Protein AF-A0A967LY33-F1 (afdb_monomer)

pLDDT: mean 94.19, std 5.71, range [65.12, 98.75]

Sequence (106 aa):
VEERLGKKTGILTIGQAGELTLSMANISVKDPDSKIRSHGRGGLGAVMGSKKIKFISVDPAGAEAPSIADPDKFKAAAKTFAKAMLDHPVSGEGLPTYGTNVLVNV

Nearest PDB structures (foldseek):
  4i8i-assembly1_A  TM=5.038E-01  e=7.984E+00  Bacteroides uniformis ATCC 8492
  5n4a-assembly1_A  TM=5.025E-01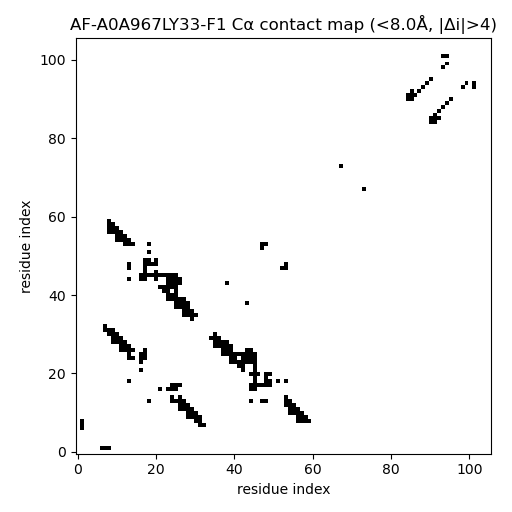  e=5.145E+00  Chlamydomonas reinhardtii

Secondary structure (DSSP, 8-state):
-HHHHTS--EEEE--HHHHTT-TT--EEEE-TT--EEEE-SSSHHHHHHHTT--EEEE--TTPPPPPPS-HHHHHHHHHHHHHHHHHSHIIIIIHHHHGGGGGG--

Solvent-accessible surface area (backbone atoms only — not comparable to full-atom values): 6033 Å² total; per-residue (Å²): 105,48,84,80,65,74,49,78,40,31,35,40,34,43,57,69,47,3,66,71,45,35,73,64,14,30,34,41,32,32,42,59,87,70,50,80,49,68,50,60,66,88,16,53,7,13,59,41,19,74,69,72,48,60,64,49,77,47,72,69,80,91,62,78,79,82,86,65,95,51,60,66,63,49,52,52,51,51,52,54,51,54,47,55,43,51,74,34,64,58,63,41,46,45,36,74,75,54,36,80,64,46,65,77,81,103

Structure (mmCIF, N/CA/C/O backbone):
data_AF-A0A967LY33-F1
#
_entry.id   AF-A0A967LY33-F1
#
loop_
_atom_site.group_PDB
_atom_site.id
_atom_site.type_symbol
_atom_site.label_atom_id
_atom_site.label_alt_id
_atom_site.label_comp_id
_atom_site.label_asym_id
_atom_site.label_entity_id
_atom_site.label_seq_id
_atom_site.pdbx_PDB_ins_code
_atom_site.Cartn_x
_atom_site.Cartn_y
_atom_site.Cartn_z
_atom_site.occupancy
_atom_site.B_iso_or_equiv
_atom_site.auth_seq_id
_atom_site.auth_comp_id
_atom_site.auth_asym_id
_atom_site.auth_atom_id
_atom_site.pdbx_PDB_model_num
ATOM 1 N N . VAL A 1 1 ? 2.393 -5.240 16.802 1.00 81.56 1 VAL A N 1
ATOM 2 C CA . VAL A 1 1 ? 1.827 -6.275 15.895 1.00 81.56 1 VAL A CA 1
ATOM 3 C C . VAL A 1 1 ? 2.911 -7.232 15.444 1.00 81.56 1 VAL A C 1
ATOM 5 O O . VAL A 1 1 ? 2.787 -8.401 15.748 1.00 81.56 1 VAL A O 1
ATOM 8 N N . GLU A 1 2 ? 3.983 -6.765 14.804 1.00 80.94 2 GLU A N 1
ATOM 9 C CA . GLU A 1 2 ? 5.082 -7.649 14.368 1.00 80.94 2 GLU A CA 1
ATOM 10 C C . GLU A 1 2 ? 5.757 -8.386 15.518 1.00 80.94 2 GLU A C 1
ATOM 12 O O . GLU A 1 2 ? 5.945 -9.584 15.409 1.00 80.94 2 GLU A O 1
ATOM 17 N N . GLU A 1 3 ? 6.007 -7.720 16.646 1.00 85.38 3 GLU A N 1
ATOM 18 C CA . GLU A 1 3 ? 6.487 -8.382 17.868 1.00 85.38 3 GLU A CA 1
ATOM 19 C C . GLU A 1 3 ? 5.551 -9.518 18.315 1.00 85.38 3 GLU A C 1
ATOM 21 O O . GLU A 1 3 ? 5.992 -10.616 18.623 1.00 85.38 3 GLU A O 1
ATOM 26 N N . ARG A 1 4 ? 4.233 -9.285 18.255 1.00 85.62 4 ARG A N 1
ATOM 27 C CA . ARG A 1 4 ? 3.207 -10.282 18.593 1.00 85.62 4 ARG A CA 1
ATOM 28 C C . ARG A 1 4 ? 3.130 -11.424 17.573 1.00 85.62 4 ARG A C 1
ATOM 30 O O . ARG A 1 4 ? 2.742 -12.525 17.941 1.00 85.62 4 ARG A O 1
ATOM 37 N N . LEU A 1 5 ? 3.410 -11.156 16.297 1.00 83.94 5 LEU A N 1
ATOM 38 C CA . LEU A 1 5 ? 3.273 -12.130 15.210 1.00 83.94 5 LEU A CA 1
ATOM 39 C C . LEU A 1 5 ? 4.591 -12.839 14.862 1.00 83.94 5 LEU A C 1
ATOM 41 O O . LEU A 1 5 ? 4.546 -13.863 14.188 1.00 83.94 5 LEU A O 1
ATOM 45 N N . GLY A 1 6 ? 5.740 -12.311 15.290 1.00 78.62 6 GLY A N 1
ATOM 46 C CA . GLY A 1 6 ? 7.072 -12.874 15.046 1.00 78.62 6 GLY A CA 1
ATOM 47 C C . GLY A 1 6 ? 7.558 -12.805 13.592 1.00 78.62 6 GLY A C 1
ATOM 48 O O . GLY A 1 6 ? 8.517 -13.488 13.247 1.00 78.62 6 GLY A O 1
ATOM 49 N N . LYS A 1 7 ? 6.908 -12.025 12.715 1.00 81.50 7 LYS A N 1
ATOM 50 C CA . LYS A 1 7 ? 7.216 -11.963 11.272 1.00 81.50 7 LYS A CA 1
ATOM 51 C C . LYS A 1 7 ? 6.868 -10.616 10.641 1.00 81.50 7 LYS A C 1
ATOM 53 O O . LYS A 1 7 ? 5.937 -9.935 11.080 1.00 81.50 7 LYS A O 1
ATOM 58 N N . LYS A 1 8 ? 7.586 -10.269 9.567 1.00 82.06 8 LYS A N 1
ATOM 59 C CA . LYS A 1 8 ? 7.258 -9.136 8.689 1.00 82.06 8 LYS A CA 1
ATOM 60 C C . LYS A 1 8 ? 6.045 -9.503 7.837 1.00 82.06 8 LYS A C 1
ATOM 62 O O . LYS A 1 8 ? 6.090 -10.461 7.074 1.00 82.06 8 LYS A O 1
ATOM 67 N N . THR A 1 9 ? 4.951 -8.770 8.000 1.00 90.69 9 THR A N 1
ATOM 68 C CA . THR A 1 9 ? 3.667 -9.027 7.325 1.00 90.69 9 THR A CA 1
ATOM 69 C C . THR A 1 9 ? 3.128 -7.742 6.725 1.00 90.69 9 THR A C 1
ATOM 71 O O . THR A 1 9 ? 3.473 -6.647 7.176 1.00 90.69 9 THR A O 1
ATOM 74 N N . GLY A 1 10 ? 2.256 -7.870 5.725 1.00 93.69 10 GLY A N 1
ATOM 75 C CA . GLY A 1 10 ? 1.439 -6.742 5.294 1.00 93.69 10 GLY A CA 1
ATOM 76 C C . GLY A 1 10 ? 0.450 -6.385 6.403 1.00 93.69 10 GLY A C 1
ATOM 77 O O . GLY A 1 10 ? -0.172 -7.276 6.979 1.00 93.69 10 GLY A O 1
ATOM 78 N N . ILE A 1 11 ? 0.296 -5.106 6.735 1.00 95.25 11 ILE A N 1
ATOM 79 C CA . ILE A 1 11 ? -0.623 -4.659 7.792 1.00 95.25 11 ILE A CA 1
ATOM 80 C C . ILE A 1 11 ? -1.521 -3.560 7.246 1.00 95.25 11 ILE A C 1
ATOM 82 O O . ILE A 1 11 ? -1.027 -2.524 6.813 1.00 95.25 11 ILE A O 1
ATOM 86 N N . LEU 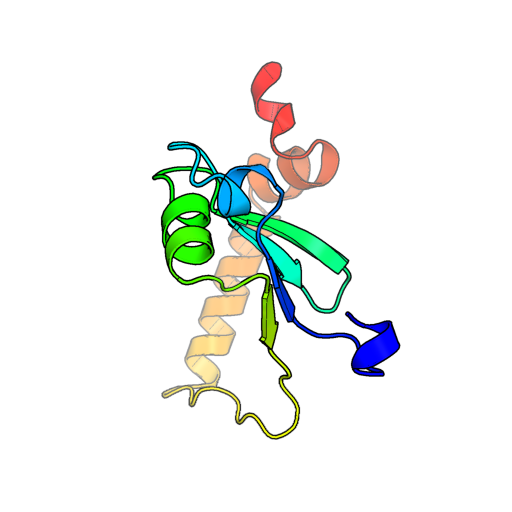A 1 12 ? -2.834 -3.750 7.336 1.00 97.38 12 LEU A 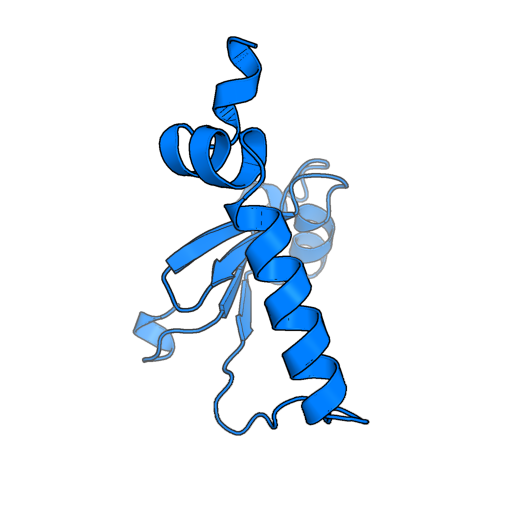N 1
ATOM 87 C CA . LEU A 1 12 ? -3.831 -2.697 7.162 1.00 97.38 12 LEU A CA 1
ATOM 88 C C . LEU A 1 12 ? -4.316 -2.282 8.548 1.00 97.38 12 LEU A C 1
ATOM 90 O O . LEU A 1 12 ? -4.682 -3.142 9.346 1.00 97.38 12 LEU A O 1
ATOM 94 N N . THR A 1 13 ? -4.315 -0.993 8.866 1.00 97.50 13 THR A N 1
ATOM 95 C CA . THR A 1 13 ? -4.640 -0.512 10.215 1.00 97.50 13 THR A CA 1
ATOM 96 C C . THR A 1 13 ? -5.370 0.823 10.192 1.00 97.50 13 THR A C 1
ATOM 98 O O . THR A 1 13 ? -5.221 1.614 9.256 1.00 97.50 13 THR A O 1
ATOM 101 N N . ILE A 1 14 ? -6.123 1.085 11.258 1.00 98.62 14 ILE A N 1
ATOM 102 C CA . ILE A 1 14 ? -6.730 2.387 11.537 1.00 98.62 14 ILE A CA 1
ATOM 103 C C . ILE A 1 14 ? -6.077 3.044 12.754 1.00 98.62 14 ILE A C 1
ATOM 105 O O . ILE A 1 14 ? -5.683 2.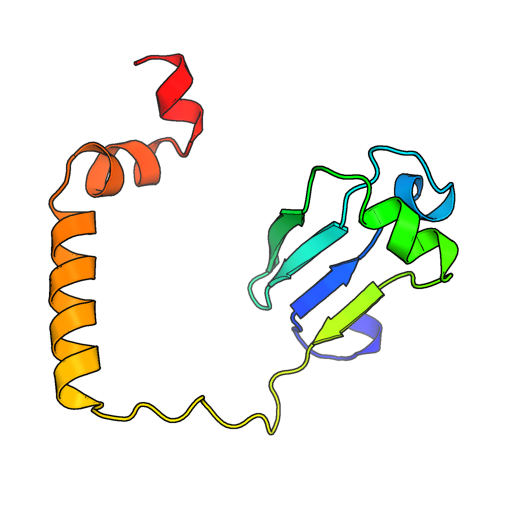385 13.720 1.00 98.62 14 ILE A O 1
ATOM 109 N N . GLY A 1 15 ? -5.975 4.371 12.720 1.00 97.81 15 GLY A N 1
ATOM 110 C CA . GLY A 1 15 ? -5.646 5.190 13.887 1.00 97.81 15 GLY A CA 1
ATOM 111 C C . GLY A 1 15 ? -6.883 5.527 14.726 1.00 97.81 15 GLY A C 1
ATOM 112 O O . GLY A 1 15 ? -7.985 5.052 14.450 1.00 97.81 15 GLY A O 1
ATOM 113 N N . GLN A 1 16 ? -6.710 6.411 15.708 1.00 98.50 16 GLN A N 1
ATOM 114 C CA . GLN A 1 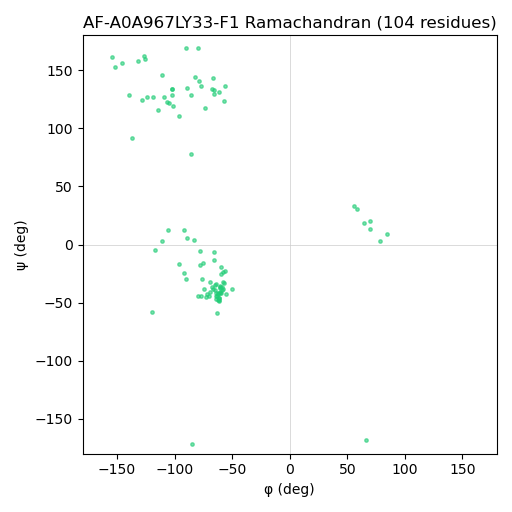16 ? -7.799 6.899 16.567 1.00 98.50 16 GLN A CA 1
ATOM 115 C C . GLN A 1 16 ? -8.946 7.534 15.769 1.00 98.50 16 GLN A C 1
ATOM 117 O O . GLN A 1 16 ? -10.106 7.374 16.124 1.00 98.50 16 GLN A O 1
ATOM 122 N N . ALA A 1 17 ? -8.650 8.193 14.643 1.00 98.50 17 ALA A N 1
ATOM 123 C CA . ALA A 1 17 ? -9.682 8.746 13.767 1.00 98.50 17 ALA A CA 1
ATOM 124 C C . ALA A 1 17 ? -10.666 7.674 13.263 1.00 98.50 17 ALA A C 1
ATOM 126 O O . ALA A 1 17 ? -11.863 7.935 13.179 1.00 98.50 17 ALA A O 1
ATOM 127 N N . GLY A 1 18 ? -10.177 6.466 12.955 1.00 98.69 18 GLY A N 1
ATOM 128 C CA . GLY A 1 18 ? -11.037 5.346 12.577 1.00 98.69 18 GLY A CA 1
ATOM 129 C C . GLY A 1 18 ? -11.822 4.803 13.768 1.00 98.69 18 GLY A C 1
ATOM 130 O O . GLY A 1 18 ? -13.020 4.575 13.643 1.00 98.69 18 GLY A O 1
ATOM 131 N N . GLU A 1 19 ? -11.181 4.664 14.933 1.00 98.69 19 GLU A N 1
ATOM 132 C CA . GLU A 1 19 ? -11.830 4.216 16.181 1.00 98.69 19 GLU A CA 1
ATOM 133 C C . GLU A 1 19 ? -12.985 5.134 16.603 1.00 98.69 19 GLU A C 1
ATOM 135 O O . GLU A 1 19 ? -14.033 4.654 17.023 1.00 98.69 19 GLU A O 1
ATOM 140 N N . LEU A 1 20 ? -12.810 6.447 16.432 1.00 98.62 20 LEU A N 1
ATOM 141 C CA . LEU A 1 20 ? -13.822 7.475 16.685 1.00 98.62 20 LEU A CA 1
ATOM 142 C C . LEU A 1 20 ? -14.795 7.669 15.512 1.00 98.62 20 LEU A C 1
ATOM 144 O O . LEU A 1 20 ? -15.650 8.550 15.560 1.00 98.62 20 LEU A O 1
ATOM 148 N N . THR A 1 21 ? -14.684 6.869 14.449 1.00 98.25 21 THR A N 1
ATOM 149 C CA . THR A 1 21 ? -15.550 6.918 13.259 1.00 98.25 21 THR A CA 1
ATOM 150 C C . THR A 1 21 ? -15.606 8.287 12.565 1.00 98.25 21 THR A C 1
ATOM 152 O O . THR A 1 21 ? -16.625 8.666 11.991 1.00 98.25 21 THR A O 1
ATOM 155 N N . LEU A 1 22 ? -14.500 9.041 12.578 1.00 98.62 22 LEU A N 1
ATOM 156 C CA . LEU A 1 22 ? -14.429 10.343 11.910 1.00 98.62 22 LEU A CA 1
ATOM 157 C C . LEU A 1 22 ? -14.545 10.169 10.390 1.00 98.62 22 LEU A C 1
ATOM 159 O O . LEU A 1 22 ? -13.840 9.354 9.799 1.00 98.62 22 LEU A O 1
ATOM 163 N N . SER A 1 23 ? -15.383 10.975 9.739 1.00 97.25 23 SER A N 1
ATOM 164 C CA . SER A 1 23 ? -15.791 10.809 8.330 1.00 97.25 23 SER A CA 1
ATOM 165 C C . SER A 1 23 ? -14.647 10.763 7.307 1.00 97.25 23 SER A C 1
ATOM 167 O O . SER A 1 23 ? -14.811 10.192 6.232 1.00 97.25 23 SER A O 1
ATOM 169 N N . MET A 1 24 ? -13.480 11.322 7.637 1.00 97.62 24 MET A N 1
ATOM 170 C CA . MET A 1 24 ? -12.286 11.344 6.781 1.00 97.62 24 MET A CA 1
ATOM 171 C C . MET A 1 24 ? -11.182 10.376 7.229 1.00 97.62 24 MET A C 1
ATOM 173 O O . MET A 1 24 ? -10.056 10.459 6.743 1.00 97.62 24 MET A O 1
ATOM 177 N N . ALA A 1 25 ? -11.474 9.452 8.146 1.00 98.50 25 ALA A N 1
ATOM 178 C CA . ALA A 1 25 ? -10.494 8.480 8.613 1.00 98.50 25 ALA A CA 1
ATOM 179 C C . ALA A 1 25 ? -10.002 7.573 7.472 1.00 98.50 25 ALA A C 1
ATOM 181 O O . ALA A 1 25 ? -10.792 6.980 6.729 1.00 98.50 25 ALA A O 1
ATOM 182 N N . ASN A 1 26 ? -8.680 7.439 7.366 1.00 98.31 26 ASN A N 1
ATOM 183 C CA . ASN A 1 26 ? -8.019 6.603 6.373 1.00 98.31 26 ASN A CA 1
ATOM 184 C C . ASN A 1 26 ? -7.791 5.171 6.882 1.00 98.31 26 ASN A C 1
ATOM 186 O O . ASN A 1 26 ? -7.883 4.888 8.078 1.00 98.31 26 ASN A O 1
ATOM 190 N N . ILE A 1 27 ? -7.407 4.287 5.961 1.00 98.62 27 ILE A N 1
ATOM 191 C CA . ILE A 1 27 ? -6.728 3.029 6.292 1.00 98.62 27 ILE A CA 1
ATOM 192 C C . ILE A 1 27 ? -5.262 3.173 5.885 1.00 98.62 27 ILE A C 1
ATOM 194 O O . ILE A 1 27 ? -4.964 3.433 4.714 1.00 98.62 27 ILE A O 1
ATOM 198 N N . SER A 1 28 ? -4.350 2.993 6.836 1.00 97.69 28 SER A N 1
ATOM 199 C CA . SER A 1 28 ? -2.910 2.956 6.575 1.00 97.69 28 SER A CA 1
ATOM 200 C C . SER A 1 28 ? -2.486 1.527 6.264 1.00 97.69 28 SER A C 1
ATOM 202 O O . SER A 1 28 ? -2.886 0.594 6.961 1.00 97.69 28 SER A O 1
ATOM 204 N N . VAL A 1 29 ? -1.669 1.355 5.230 1.00 96.81 29 VAL A N 1
ATOM 205 C CA . VAL A 1 29 ? -1.151 0.054 4.801 1.00 96.81 29 VAL A CA 1
ATOM 206 C C . VAL A 1 29 ? 0.361 0.067 4.899 1.00 96.81 29 VAL A C 1
ATOM 208 O O . VAL A 1 29 ? 1.005 0.948 4.338 1.00 96.81 29 VAL A O 1
ATOM 211 N N . LYS A 1 30 ? 0.924 -0.910 5.597 1.00 93.94 30 LYS A N 1
ATOM 212 C CA . LYS A 1 30 ? 2.358 -1.170 5.632 1.00 93.94 30 LYS A CA 1
ATOM 213 C C . LYS A 1 30 ? 2.642 -2.455 4.867 1.00 93.94 30 LYS A C 1
ATOM 215 O O . LYS A 1 30 ? 2.00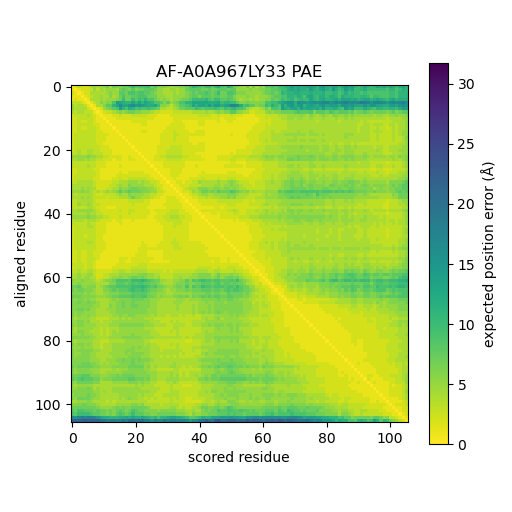3 -3.465 5.156 1.00 93.94 30 LYS A O 1
ATOM 220 N N . ASP A 1 31 ? 3.559 -2.423 3.908 1.00 91.50 31 ASP A N 1
ATOM 221 C CA . ASP A 1 31 ? 4.024 -3.642 3.239 1.00 91.50 31 ASP A CA 1
ATOM 222 C C . ASP A 1 31 ? 5.074 -4.396 4.094 1.00 91.50 31 ASP A C 1
ATOM 224 O O . ASP A 1 31 ? 5.546 -3.862 5.104 1.00 91.50 31 ASP A O 1
ATOM 228 N N . PRO A 1 32 ? 5.441 -5.643 3.740 1.00 88.44 32 PRO A N 1
ATOM 229 C CA . PRO A 1 32 ? 6.464 -6.395 4.473 1.00 88.44 32 PRO A CA 1
ATOM 230 C C . PRO A 1 32 ? 7.846 -5.719 4.518 1.00 88.44 32 PRO A C 1
ATOM 232 O O . PRO A 1 32 ? 8.638 -6.022 5.408 1.00 88.44 32 PRO A O 1
ATOM 235 N N . ASP A 1 33 ? 8.125 -4.777 3.614 1.00 89.19 33 ASP A N 1
ATOM 236 C CA . ASP A 1 33 ? 9.361 -3.988 3.573 1.00 89.19 33 ASP A CA 1
ATOM 237 C C . ASP A 1 33 ? 9.246 -2.668 4.360 1.00 89.19 33 ASP A C 1
ATOM 239 O O . ASP A 1 33 ? 10.115 -1.799 4.270 1.00 89.19 33 ASP A O 1
ATOM 243 N N . SER A 1 34 ? 8.190 -2.515 5.164 1.00 85.31 34 SER A N 1
ATOM 244 C CA . SER A 1 34 ? 7.897 -1.340 5.991 1.00 85.31 34 SER A CA 1
ATOM 245 C C . SER A 1 34 ? 7.609 -0.045 5.223 1.00 85.31 34 SER A C 1
ATOM 247 O O . SER A 1 34 ? 7.636 1.036 5.819 1.00 85.31 34 SER A O 1
ATOM 249 N N . LYS A 1 35 ? 7.267 -0.110 3.932 1.00 90.81 35 LYS A N 1
ATOM 250 C CA . LYS A 1 35 ? 6.800 1.071 3.190 1.00 90.81 35 LYS A CA 1
ATOM 251 C C . LYS A 1 35 ? 5.339 1.338 3.523 1.00 90.81 35 LYS A C 1
ATOM 253 O O . LYS A 1 35 ? 4.529 0.418 3.634 1.00 90.81 35 LYS A O 1
ATOM 258 N N . ILE A 1 36 ? 4.994 2.617 3.653 1.00 93.12 36 ILE A N 1
ATOM 259 C CA . ILE A 1 36 ? 3.650 3.055 4.034 1.00 93.12 36 ILE A CA 1
ATOM 260 C C . ILE A 1 36 ? 2.877 3.546 2.810 1.00 93.12 36 ILE A C 1
ATOM 262 O O . ILE A 1 36 ? 3.367 4.337 2.005 1.00 93.12 36 ILE A O 1
ATOM 266 N N . ARG A 1 37 ? 1.633 3.087 2.695 1.00 95.75 37 ARG A N 1
ATOM 267 C CA . ARG A 1 37 ? 0.616 3.521 1.734 1.00 95.75 37 ARG A CA 1
ATOM 268 C C . ARG A 1 37 ? -0.653 3.915 2.491 1.00 95.75 37 ARG A C 1
ATOM 270 O O . ARG A 1 37 ? -0.835 3.546 3.650 1.00 95.75 37 ARG A O 1
ATOM 277 N N . SER A 1 38 ? -1.541 4.672 1.849 1.00 96.69 38 SER A N 1
ATOM 278 C CA . SER A 1 38 ? -2.770 5.154 2.485 1.00 96.69 38 SER A CA 1
ATOM 279 C C . SER A 1 38 ? -3.966 5.081 1.544 1.00 96.69 38 SER A C 1
ATOM 281 O O . SER A 1 38 ? -3.931 5.625 0.441 1.00 96.69 38 SER A O 1
ATOM 283 N N . HIS A 1 39 ? -5.052 4.474 2.021 1.00 97.31 39 HIS A N 1
ATOM 284 C CA . HIS A 1 39 ? -6.390 4.650 1.463 1.00 97.31 39 HIS A CA 1
ATOM 285 C C . HIS A 1 39 ? -7.011 5.887 2.121 1.00 97.31 39 HIS A C 1
ATOM 287 O O . HIS A 1 39 ? -7.762 5.790 3.092 1.00 97.31 39 HIS A O 1
ATOM 293 N N . GLY A 1 40 ? -6.585 7.060 1.646 1.00 96.25 40 GLY A N 1
ATOM 294 C CA . GLY A 1 40 ? -6.741 8.337 2.349 1.00 96.25 40 GLY A CA 1
ATOM 295 C C . GLY A 1 40 ? -8.124 8.990 2.298 1.00 96.25 40 GLY A C 1
ATOM 296 O O . GLY A 1 40 ? -8.386 9.895 3.079 1.00 96.25 40 GLY A O 1
ATOM 297 N N . ARG A 1 41 ? -8.997 8.592 1.368 1.00 97.38 41 ARG A N 1
ATOM 298 C CA . ARG A 1 41 ? -10.265 9.290 1.082 1.00 97.38 41 ARG A CA 1
ATOM 299 C C . ARG A 1 41 ? -11.458 8.339 1.167 1.00 97.38 41 ARG A C 1
ATOM 301 O O . ARG A 1 41 ? -11.298 7.128 1.056 1.00 97.38 41 ARG A O 1
ATOM 308 N N . GLY A 1 42 ? -12.652 8.910 1.338 1.00 96.69 42 GLY A N 1
ATOM 309 C CA . GLY A 1 42 ? -13.921 8.171 1.335 1.00 96.69 42 GLY A CA 1
ATOM 310 C C . GLY A 1 42 ? -14.314 7.537 2.673 1.00 96.69 42 GLY A C 1
ATOM 311 O O . GLY A 1 42 ? -15.261 6.762 2.708 1.00 96.69 42 GLY A O 1
ATOM 312 N N . GLY A 1 43 ? -13.604 7.838 3.767 1.00 97.94 43 GLY A N 1
ATOM 313 C CA . GLY A 1 43 ? -14.001 7.416 5.116 1.00 97.94 43 GLY A CA 1
ATOM 314 C C . GLY A 1 43 ? -13.885 5.914 5.392 1.00 97.94 43 GLY A C 1
ATOM 315 O O . GLY A 1 43 ? -14.504 5.412 6.329 1.00 97.94 43 GLY A O 1
ATOM 316 N N . LEU A 1 44 ? -13.092 5.173 4.608 1.00 98.44 44 LEU A N 1
ATOM 317 C CA . LEU A 1 44 ? -12.938 3.721 4.775 1.00 98.44 44 LEU A CA 1
ATOM 318 C C . LEU A 1 44 ? -12.429 3.334 6.174 1.00 98.44 44 LEU A C 1
ATOM 320 O O . LEU A 1 44 ? -12.831 2.300 6.710 1.00 98.44 44 LEU A O 1
ATOM 324 N N . GLY A 1 45 ? -11.601 4.177 6.800 1.00 98.62 45 GLY A N 1
ATOM 325 C CA . GLY A 1 45 ? -11.145 3.967 8.173 1.00 98.62 45 GLY A CA 1
ATOM 326 C C . GLY A 1 45 ? -12.277 4.047 9.200 1.00 98.62 45 GLY A C 1
ATOM 327 O O . GLY A 1 45 ? -12.280 3.278 10.159 1.00 98.62 45 GLY A O 1
ATOM 328 N N . ALA A 1 46 ? -13.276 4.908 8.979 1.00 98.75 46 ALA A N 1
ATOM 329 C CA . ALA A 1 46 ? -14.454 4.999 9.841 1.00 98.75 46 ALA A CA 1
ATOM 330 C C . ALA A 1 46 ? -15.333 3.754 9.710 1.00 98.75 46 ALA A C 1
ATOM 332 O O . ALA A 1 46 ? -15.798 3.214 10.712 1.00 98.75 46 ALA A O 1
ATOM 333 N N . VAL A 1 47 ? -15.502 3.245 8.485 1.00 98.50 47 VAL A N 1
ATOM 334 C CA . VAL A 1 47 ? -16.227 1.989 8.241 1.00 98.50 47 VAL A CA 1
ATOM 335 C C . VAL A 1 47 ? -15.531 0.824 8.949 1.00 98.50 47 VAL A C 1
ATOM 337 O O . VAL A 1 47 ? -16.190 0.056 9.651 1.00 98.50 47 VAL A O 1
ATOM 340 N N . MET A 1 48 ? -14.206 0.710 8.833 1.00 98.69 48 MET A N 1
ATOM 341 C CA . MET A 1 48 ? -13.423 -0.328 9.514 1.00 98.69 48 MET A CA 1
ATOM 342 C C . MET A 1 48 ? -13.517 -0.216 11.048 1.00 98.69 48 MET A C 1
ATOM 344 O O . MET A 1 48 ? -13.737 -1.223 11.728 1.00 98.69 48 MET A O 1
ATOM 348 N N . GLY A 1 49 ? -13.441 1.003 11.591 1.00 98.69 49 GLY A N 1
ATOM 349 C CA . GLY A 1 49 ? -13.579 1.263 13.026 1.00 98.69 49 GLY A CA 1
ATOM 350 C C . GLY A 1 49 ? -14.982 1.005 13.575 1.00 98.69 49 GLY A C 1
ATOM 351 O O . GLY A 1 49 ? -15.107 0.416 14.647 1.00 98.69 49 GLY A O 1
ATOM 352 N N . SER A 1 50 ? -16.040 1.304 12.811 1.00 98.56 50 SER A N 1
ATOM 353 C CA . SER A 1 50 ? -17.431 0.984 13.188 1.00 98.56 50 SER A CA 1
ATOM 354 C C . SER A 1 50 ?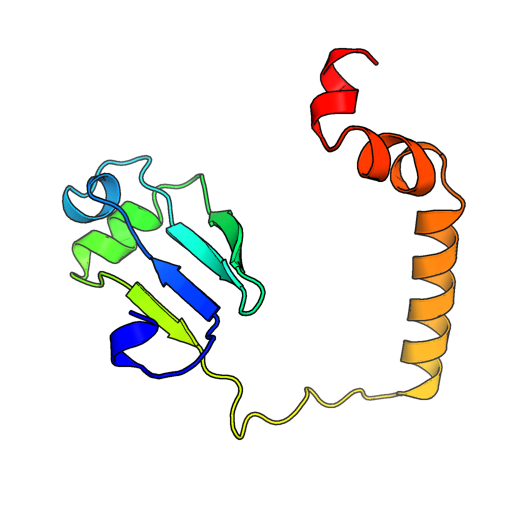 -17.665 -0.521 13.383 1.00 98.56 50 SER A C 1
ATOM 356 O O . SER A 1 50 ? -18.526 -0.935 14.157 1.00 98.56 50 SER A O 1
ATOM 358 N N . LYS A 1 51 ? -16.848 -1.351 12.721 1.00 98.56 51 LYS A N 1
ATOM 359 C CA . LYS A 1 51 ? -16.840 -2.814 12.854 1.00 98.56 51 LYS A CA 1
ATOM 360 C C . LYS A 1 51 ? -15.899 -3.314 13.956 1.00 98.56 51 LYS A C 1
ATOM 362 O O . LYS A 1 51 ? -15.723 -4.520 14.094 1.00 98.56 51 LYS A O 1
ATOM 367 N N . LYS A 1 52 ? -15.296 -2.409 14.736 1.00 98.31 52 LYS A N 1
ATOM 368 C CA . LYS A 1 52 ? -14.323 -2.692 15.806 1.00 98.31 52 LYS A CA 1
ATOM 369 C C . LYS A 1 52 ? -13.074 -3.445 15.324 1.00 98.31 52 LYS A C 1
ATOM 371 O O . LYS A 1 52 ? -12.471 -4.203 1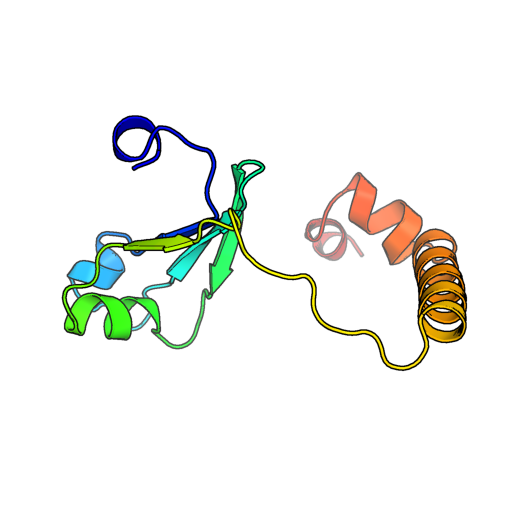6.081 1.00 98.31 52 LYS A O 1
ATOM 376 N N . ILE A 1 53 ? -12.660 -3.231 14.073 1.00 98.50 53 ILE A N 1
ATOM 377 C CA . ILE A 1 53 ? -11.463 -3.863 13.505 1.00 98.50 53 ILE A CA 1
ATOM 378 C C . ILE A 1 53 ? -10.286 -2.892 13.624 1.00 98.50 53 ILE A C 1
ATOM 380 O O . ILE A 1 53 ? -10.239 -1.887 12.922 1.00 98.50 53 ILE A O 1
ATOM 384 N N . LYS A 1 54 ? -9.309 -3.194 14.490 1.00 97.50 54 LYS A N 1
ATOM 385 C CA . LYS A 1 54 ? -8.122 -2.338 14.675 1.00 97.50 54 LYS A CA 1
ATOM 386 C C . LYS A 1 54 ? -7.096 -2.496 13.551 1.00 97.50 54 LYS A C 1
ATOM 388 O O . LYS A 1 54 ? -6.545 -1.509 13.071 1.00 97.50 54 LYS A O 1
ATOM 393 N N . PHE A 1 55 ? -6.826 -3.734 13.148 1.00 96.75 55 PHE A N 1
ATOM 394 C CA . PHE A 1 55 ? -5.900 -4.046 12.066 1.00 96.75 55 PHE A CA 1
ATOM 395 C C . PHE A 1 55 ? -6.238 -5.391 11.415 1.00 96.75 55 PHE A C 1
ATOM 397 O O . PHE A 1 55 ? -6.915 -6.225 12.014 1.00 96.75 55 PHE A O 1
ATOM 404 N N . ILE A 1 56 ? -5.725 -5.598 10.206 1.00 95.75 56 ILE A N 1
ATOM 405 C CA . ILE A 1 56 ? -5.691 -6.870 9.480 1.00 95.75 56 ILE A CA 1
ATOM 406 C C . ILE A 1 56 ? -4.226 -7.135 9.132 1.00 95.75 56 ILE A C 1
ATOM 408 O O . ILE A 1 56 ? -3.562 -6.265 8.567 1.00 95.75 56 ILE A O 1
ATOM 412 N N . SER A 1 57 ? -3.714 -8.314 9.481 1.00 94.12 57 SER A N 1
ATOM 413 C CA . SER A 1 57 ? -2.381 -8.775 9.079 1.00 94.12 57 SER A CA 1
ATOM 414 C C . SER A 1 57 ? -2.492 -9.777 7.936 1.00 94.12 57 SER A C 1
ATOM 416 O O . SER A 1 57 ? -3.289 -10.709 8.021 1.00 94.12 57 SER A O 1
ATOM 418 N N . VAL A 1 58 ? -1.666 -9.612 6.908 1.00 92.69 58 VAL A N 1
ATOM 419 C CA . VAL A 1 58 ? -1.584 -10.487 5.737 1.00 92.69 58 VAL A CA 1
ATOM 420 C C . VAL A 1 58 ? -0.217 -11.160 5.737 1.00 92.69 58 VAL A C 1
ATOM 422 O O . VAL A 1 58 ? 0.817 -10.494 5.627 1.00 92.69 58 VAL A O 1
ATOM 425 N N . ASP A 1 59 ? -0.226 -12.479 5.885 1.00 89.69 59 ASP A N 1
ATOM 426 C CA . ASP A 1 59 ? 0.954 -13.330 5.795 1.00 89.69 59 ASP A CA 1
ATOM 427 C C . ASP A 1 59 ? 0.940 -14.087 4.462 1.00 89.69 59 ASP A C 1
ATOM 429 O O . ASP A 1 59 ? -0.029 -14.800 4.202 1.00 89.69 59 ASP A O 1
ATOM 433 N N . PRO A 1 60 ? 1.969 -13.937 3.610 1.00 86.69 60 PRO A N 1
ATOM 434 C CA . PRO A 1 60 ? 2.044 -14.668 2.351 1.00 86.69 60 PRO A CA 1
ATOM 435 C C . PRO A 1 60 ? 2.496 -16.128 2.518 1.00 86.69 60 PRO A C 1
ATOM 437 O O . PRO A 1 60 ? 2.535 -16.851 1.523 1.00 86.69 60 PRO A O 1
ATOM 440 N N . ALA A 1 61 ? 2.882 -16.581 3.717 1.00 87.88 61 ALA A N 1
ATOM 441 C CA . ALA A 1 61 ? 3.335 -17.956 3.919 1.00 87.88 61 ALA A CA 1
ATOM 442 C C . ALA A 1 61 ? 2.264 -18.975 3.485 1.00 87.88 61 ALA A C 1
ATOM 444 O O . ALA A 1 61 ? 1.135 -18.958 3.971 1.00 87.88 61 ALA A O 1
ATOM 445 N N . GLY A 1 62 ? 2.636 -19.872 2.567 1.00 87.31 62 GLY A N 1
ATOM 446 C CA . GLY A 1 62 ? 1.734 -20.883 2.008 1.00 87.31 62 GLY A CA 1
ATOM 447 C C . GLY A 1 62 ? 0.774 -20.369 0.930 1.00 87.31 62 GLY A C 1
ATOM 448 O O . GLY A 1 62 ? -0.038 -21.150 0.443 1.00 87.31 62 GLY A O 1
ATOM 449 N N . ALA A 1 63 ? 0.856 -19.093 0.538 1.00 89.12 63 ALA A N 1
ATOM 450 C CA . ALA A 1 63 ? 0.089 -18.571 -0.586 1.00 89.12 63 ALA A CA 1
ATOM 451 C C . ALA A 1 63 ? 0.716 -18.999 -1.922 1.00 89.12 63 ALA A C 1
ATOM 453 O O . ALA A 1 63 ? 1.931 -18.912 -2.114 1.00 89.12 63 ALA A O 1
ATOM 454 N N . GLU A 1 64 ? -0.125 -19.417 -2.864 1.00 92.31 64 GLU A N 1
ATOM 455 C CA . GLU A 1 64 ? 0.293 -19.689 -4.237 1.00 92.31 64 GLU A CA 1
ATOM 456 C C . GLU A 1 64 ? 0.354 -18.393 -5.050 1.00 92.31 64 GLU A C 1
ATOM 458 O O . GLU A 1 64 ? -0.457 -17.476 -4.881 1.00 92.31 64 GLU A O 1
ATOM 463 N N . ALA A 1 65 ? 1.326 -18.312 -5.958 1.00 89.81 65 ALA A N 1
ATOM 464 C CA . ALA A 1 65 ? 1.375 -17.221 -6.917 1.00 89.81 65 ALA A CA 1
ATOM 465 C C . ALA A 1 65 ? 0.177 -17.317 -7.883 1.00 89.81 65 ALA A C 1
ATOM 467 O O . ALA A 1 65 ? -0.186 -18.423 -8.290 1.00 89.81 65 ALA A O 1
ATOM 468 N N . PRO A 1 66 ? -0.415 -16.184 -8.308 1.00 91.81 66 PRO A N 1
ATOM 469 C CA . PRO A 1 66 ? -1.461 -16.200 -9.323 1.00 91.81 66 PRO A CA 1
ATOM 470 C C . PRO A 1 66 ? -0.990 -16.890 -10.608 1.00 91.81 66 PRO A C 1
ATOM 472 O O . PRO A 1 66 ? 0.113 -16.629 -11.093 1.00 91.81 66 PRO A O 1
A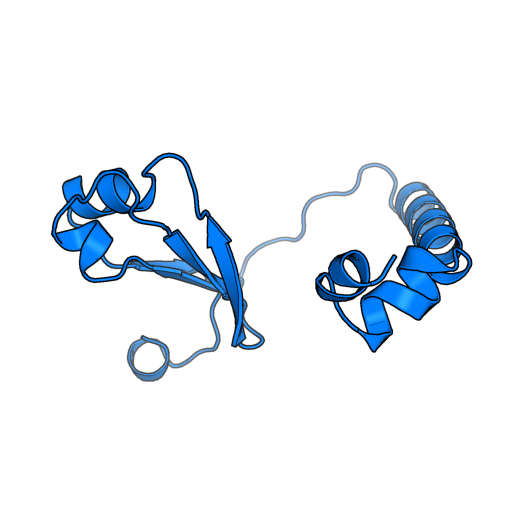TOM 475 N N . SER A 1 67 ? -1.843 -17.734 -11.190 1.00 95.25 67 SER A N 1
ATOM 476 C CA . SER A 1 67 ? -1.559 -18.383 -12.470 1.00 95.25 67 SER A CA 1
ATOM 477 C C . SER A 1 67 ? -1.489 -17.354 -13.600 1.00 95.25 67 SER A C 1
ATOM 479 O O . SER A 1 67 ? -2.424 -16.572 -13.789 1.00 95.25 67 SER A O 1
ATOM 481 N N . ILE A 1 68 ? -0.418 -17.390 -14.391 1.00 96.81 68 ILE A N 1
ATOM 482 C CA . ILE A 1 68 ? -0.262 -16.562 -15.591 1.00 96.81 68 ILE A CA 1
ATOM 483 C C . ILE A 1 68 ? -0.566 -17.435 -16.808 1.00 96.81 68 ILE A C 1
ATOM 485 O O . ILE A 1 68 ? 0.119 -18.427 -17.032 1.00 96.81 68 ILE A O 1
ATOM 489 N N . ALA A 1 69 ? -1.583 -17.063 -17.589 1.00 97.56 69 ALA A N 1
ATOM 490 C CA . ALA A 1 69 ? -2.045 -17.857 -18.732 1.00 97.56 69 ALA A CA 1
ATOM 491 C C . ALA A 1 69 ? -0.966 -18.059 -19.814 1.00 97.56 69 ALA A C 1
ATOM 493 O O . ALA A 1 69 ? -0.885 -19.127 -20.407 1.00 97.56 69 ALA A O 1
ATOM 494 N N . ASP A 1 70 ? -0.136 -17.039 -20.050 1.00 97.94 70 ASP A N 1
ATOM 495 C CA . ASP A 1 70 ? 1.002 -17.083 -20.972 1.00 97.94 70 ASP A CA 1
ATOM 496 C C . ASP A 1 70 ? 2.215 -16.396 -20.309 1.00 97.94 70 ASP A C 1
ATOM 498 O O . ASP A 1 70 ? 2.343 -15.164 -20.364 1.00 97.94 70 ASP A O 1
ATOM 502 N N . PRO A 1 71 ? 3.069 -17.163 -19.601 1.00 97.31 71 PRO A N 1
ATOM 503 C CA . PRO A 1 71 ? 4.196 -16.615 -18.848 1.00 97.31 71 PRO A CA 1
ATOM 504 C C . PRO A 1 71 ? 5.212 -15.868 -19.717 1.00 97.31 71 PRO A C 1
ATOM 506 O O . PRO A 1 71 ? 5.727 -14.826 -19.301 1.00 97.31 71 PRO A O 1
ATOM 509 N N . ASP A 1 72 ? 5.477 -16.361 -20.927 1.00 98.12 72 ASP A N 1
ATOM 510 C CA . ASP A 1 72 ? 6.476 -15.781 -21.825 1.00 98.12 72 ASP A CA 1
ATOM 511 C C . ASP A 1 72 ? 5.987 -14.457 -22.408 1.00 98.12 72 ASP A C 1
ATOM 513 O O . ASP A 1 72 ? 6.707 -13.450 -22.369 1.00 98.12 72 ASP A O 1
ATOM 517 N N . LYS A 1 73 ? 4.730 -14.410 -22.864 1.00 98.38 73 LYS A N 1
ATOM 518 C CA . LYS A 1 73 ? 4.123 -13.170 -23.358 1.00 98.38 73 LYS A CA 1
ATOM 519 C C . LYS A 1 73 ? 3.972 -12.132 -22.250 1.00 98.38 73 LYS A C 1
ATOM 521 O O . LYS A 1 73 ? 4.244 -10.953 -22.490 1.00 98.38 73 LYS A O 1
ATOM 526 N N . PHE A 1 74 ? 3.599 -12.547 -21.037 1.00 98.19 74 PHE A N 1
ATOM 527 C CA . PHE A 1 74 ? 3.535 -11.645 -19.885 1.00 98.19 74 PHE A CA 1
ATOM 528 C C . PHE A 1 74 ? 4.910 -11.053 -19.566 1.00 98.19 74 PHE A C 1
ATOM 530 O O . PHE A 1 74 ? 5.046 -9.836 -19.429 1.00 98.19 74 PHE A O 1
ATOM 537 N N . LYS A 1 75 ? 5.950 -11.893 -19.511 1.00 97.94 75 LYS A N 1
ATOM 538 C CA . LYS A 1 75 ? 7.324 -11.452 -19.244 1.00 97.94 75 LYS A CA 1
ATOM 539 C C . LYS A 1 75 ? 7.836 -10.494 -20.322 1.00 97.94 75 LYS A C 1
ATOM 541 O O . LYS A 1 75 ? 8.461 -9.484 -19.988 1.00 97.94 75 LYS A O 1
ATOM 546 N N . ALA A 1 76 ? 7.553 -10.773 -21.595 1.00 98.62 76 ALA A N 1
ATOM 547 C CA . ALA A 1 76 ? 7.907 -9.890 -22.703 1.00 98.62 76 ALA A CA 1
ATOM 548 C C . ALA A 1 76 ? 7.212 -8.522 -22.585 1.00 98.62 76 ALA A C 1
ATOM 550 O O . ALA A 1 76 ? 7.876 -7.486 -22.666 1.00 98.62 76 ALA A O 1
ATOM 551 N N . ALA A 1 77 ? 5.903 -8.505 -22.316 1.00 98.31 77 ALA A N 1
ATOM 552 C CA . ALA A 1 77 ? 5.139 -7.271 -22.134 1.00 98.31 77 ALA A CA 1
ATOM 553 C C . ALA A 1 77 ? 5.618 -6.461 -20.917 1.00 98.31 77 ALA A C 1
ATOM 555 O O . ALA A 1 77 ? 5.826 -5.251 -21.027 1.00 98.31 77 ALA A O 1
ATOM 556 N N . ALA A 1 78 ? 5.864 -7.125 -19.784 1.00 98.12 78 ALA A N 1
ATOM 557 C CA . ALA A 1 78 ? 6.374 -6.490 -18.571 1.00 98.12 78 ALA A CA 1
ATOM 558 C C . ALA A 1 78 ? 7.740 -5.830 -18.805 1.00 98.12 78 ALA A C 1
ATOM 560 O O . ALA A 1 78 ? 7.960 -4.704 -18.359 1.00 98.12 78 ALA A O 1
ATOM 561 N N . LYS A 1 79 ? 8.641 -6.485 -19.553 1.00 98.50 79 LYS A N 1
ATOM 562 C CA . LYS A 1 79 ? 9.949 -5.916 -19.911 1.00 98.50 79 LYS A CA 1
ATOM 563 C C . LYS A 1 79 ? 9.807 -4.671 -20.789 1.00 98.50 79 LYS A C 1
ATOM 565 O O . LYS A 1 79 ? 10.481 -3.676 -20.531 1.00 98.50 79 LYS A O 1
ATOM 570 N N . THR A 1 80 ? 8.934 -4.714 -21.795 1.00 98.56 80 THR A N 1
ATOM 571 C CA . THR A 1 80 ? 8.657 -3.558 -22.662 1.00 98.56 80 THR A CA 1
ATOM 572 C C . THR A 1 80 ? 8.098 -2.383 -21.861 1.00 98.56 80 THR A C 1
ATOM 574 O O . THR A 1 80 ? 8.588 -1.264 -22.001 1.00 98.56 80 THR A O 1
ATOM 577 N N . PHE A 1 81 ? 7.131 -2.633 -20.975 1.00 98.25 81 PHE A N 1
ATOM 578 C CA . PHE A 1 81 ? 6.542 -1.600 -20.122 1.00 98.25 81 PHE A CA 1
ATOM 579 C C . PHE A 1 81 ? 7.559 -1.003 -19.141 1.00 98.25 81 PHE A C 1
ATOM 581 O O . PHE A 1 81 ? 7.679 0.216 -19.044 1.00 98.25 81 PHE A O 1
ATOM 588 N N . ALA A 1 82 ? 8.336 -1.849 -18.456 1.00 98.12 82 ALA A N 1
ATOM 589 C CA . ALA A 1 82 ? 9.371 -1.396 -17.531 1.00 98.12 82 ALA A CA 1
ATOM 590 C C . ALA A 1 82 ? 10.419 -0.524 -18.236 1.00 98.12 82 ALA A C 1
ATOM 592 O O . ALA A 1 82 ? 10.794 0.520 -17.708 1.00 98.12 82 ALA A O 1
ATOM 593 N N . LYS A 1 83 ? 10.843 -0.907 -19.448 1.00 98.19 83 LYS A N 1
ATOM 594 C CA . LYS A 1 83 ? 11.756 -0.092 -20.254 1.00 98.19 83 LYS A CA 1
ATOM 595 C C . LYS A 1 83 ? 11.144 1.269 -20.598 1.00 98.19 83 LYS A C 1
ATOM 597 O O . LYS A 1 83 ? 11.787 2.280 -20.361 1.00 98.19 83 LYS A O 1
ATOM 602 N N . ALA A 1 84 ? 9.902 1.309 -21.080 1.00 97.88 84 ALA A N 1
ATOM 603 C CA . ALA A 1 84 ? 9.233 2.571 -21.403 1.00 97.88 84 ALA A CA 1
ATOM 604 C C . ALA A 1 84 ? 9.121 3.512 -20.186 1.00 97.88 84 ALA A C 1
ATOM 606 O O . ALA A 1 84 ? 9.284 4.721 -20.326 1.00 97.88 84 ALA A O 1
ATOM 607 N N . MET A 1 85 ? 8.888 2.961 -18.990 1.00 97.56 85 MET A N 1
ATOM 608 C CA . MET A 1 85 ? 8.857 3.735 -17.745 1.00 97.56 85 MET A CA 1
ATOM 609 C C . MET A 1 85 ? 10.227 4.314 -17.368 1.00 97.56 85 MET A C 1
ATOM 611 O O . MET A 1 85 ? 10.281 5.435 -16.865 1.00 97.56 85 MET A O 1
ATOM 615 N N . LEU A 1 86 ? 11.308 3.563 -17.596 1.00 96.88 86 LEU A N 1
ATOM 616 C CA . LEU A 1 86 ? 12.680 4.001 -17.317 1.00 96.88 86 LEU A CA 1
ATOM 617 C C . LEU A 1 86 ? 13.188 5.019 -18.345 1.00 96.88 86 LEU A C 1
ATOM 619 O O . LEU A 1 86 ? 13.859 5.969 -17.965 1.00 96.88 86 LEU A O 1
ATOM 623 N N . ASP A 1 87 ? 12.845 4.844 -19.622 1.00 97.62 87 ASP A N 1
ATOM 624 C CA . ASP A 1 87 ? 13.299 5.716 -20.712 1.00 97.62 87 ASP A CA 1
ATOM 625 C C . ASP A 1 87 ? 12.560 7.076 -20.728 1.00 97.62 87 ASP A C 1
ATOM 627 O O . ASP A 1 87 ? 12.996 8.015 -21.392 1.00 97.62 87 ASP A O 1
ATOM 631 N N . HIS A 1 88 ? 11.426 7.206 -20.028 1.00 96.50 88 HIS A N 1
ATOM 632 C CA . HIS A 1 88 ? 10.635 8.438 -20.006 1.00 96.50 88 HIS A CA 1
ATOM 633 C C . HIS A 1 88 ? 11.140 9.422 -18.930 1.00 96.50 88 HIS A C 1
ATOM 635 O O . HIS A 1 88 ? 11.186 9.057 -17.753 1.00 96.50 88 HIS A O 1
ATOM 641 N N . PRO A 1 89 ? 11.409 10.701 -19.259 1.00 93.62 89 PRO A N 1
ATOM 642 C CA . PRO A 1 89 ? 12.103 11.635 -18.361 1.00 93.62 89 PRO A CA 1
ATOM 643 C C . PRO A 1 89 ? 11.371 11.877 -17.031 1.00 93.62 89 PRO A C 1
ATOM 645 O O . PRO A 1 89 ? 11.987 11.977 -15.973 1.00 93.62 89 PRO A O 1
ATOM 648 N N . VAL A 1 90 ? 10.033 11.905 -17.033 1.00 93.75 90 VAL A N 1
ATOM 649 C CA . VAL A 1 90 ? 9.270 12.115 -15.789 1.00 93.75 90 VAL A CA 1
ATOM 650 C C . VAL A 1 90 ? 9.353 10.904 -14.858 1.00 93.75 90 VAL A C 1
ATOM 652 O O . VAL A 1 90 ? 9.532 11.069 -13.656 1.00 93.75 90 VAL A O 1
ATOM 655 N N . SER A 1 91 ? 9.208 9.684 -15.379 1.00 94.50 91 SER A N 1
ATOM 656 C CA . SER A 1 91 ? 9.120 8.470 -14.557 1.00 94.50 91 SER A CA 1
ATOM 657 C C . SER A 1 91 ? 10.467 7.802 -14.301 1.00 94.50 91 SER A C 1
ATOM 659 O O . SER A 1 91 ? 10.596 7.112 -13.292 1.00 94.50 91 SER A O 1
ATOM 661 N N . GLY A 1 92 ? 11.447 8.015 -15.179 1.00 95.38 92 GLY A N 1
ATOM 662 C CA . GLY A 1 92 ? 12.807 7.494 -15.076 1.00 95.38 92 GLY A CA 1
ATOM 663 C C . GLY A 1 92 ? 13.772 8.420 -14.337 1.00 95.38 92 GLY A C 1
ATOM 664 O O . GLY A 1 92 ? 14.672 7.926 -13.665 1.00 95.38 92 GLY A O 1
ATOM 665 N N . GLU A 1 93 ? 13.564 9.742 -14.390 1.00 92.88 93 GLU A N 1
ATOM 666 C CA . GLU A 1 93 ? 14.480 10.720 -13.779 1.00 92.88 93 GLU A CA 1
ATOM 667 C C . GLU A 1 93 ? 13.793 11.575 -12.707 1.00 92.88 93 GLU A C 1
ATOM 669 O O . GLU A 1 93 ? 14.192 11.551 -11.540 1.00 92.88 93 GLU A O 1
ATOM 674 N N . GLY A 1 94 ? 12.722 12.293 -13.063 1.00 94.00 94 GLY A N 1
ATOM 675 C CA . GLY A 1 94 ? 12.071 13.256 -12.165 1.00 94.00 94 GLY A CA 1
ATOM 676 C C . GLY A 1 94 ? 11.462 12.631 -10.901 1.00 94.00 94 GLY A C 1
ATOM 677 O O . GLY A 1 94 ? 11.835 12.988 -9.780 1.00 94.00 94 GLY A O 1
ATOM 678 N N . LEU A 1 95 ? 10.532 11.685 -11.065 1.00 94.56 95 LEU A N 1
ATOM 679 C CA . LEU A 1 95 ? 9.833 11.032 -9.951 1.00 94.56 95 LEU A CA 1
ATOM 680 C C . LEU A 1 95 ? 10.765 10.210 -9.040 1.00 94.56 95 LEU A C 1
ATOM 682 O O . LEU A 1 95 ? 10.589 10.301 -7.824 1.00 94.56 95 LEU A O 1
ATOM 686 N N . PRO A 1 96 ? 11.748 9.436 -9.544 1.00 94.06 96 PRO A N 1
ATOM 687 C CA . PRO A 1 96 ? 12.693 8.733 -8.676 1.00 94.06 96 PRO A CA 1
ATOM 688 C C . PRO A 1 96 ? 13.576 9.672 -7.847 1.00 94.06 96 PRO A C 1
ATOM 690 O O . PRO A 1 96 ? 13.893 9.344 -6.706 1.00 94.06 96 PRO A O 1
ATOM 693 N N . THR A 1 97 ? 13.945 10.835 -8.394 1.00 94.50 97 THR A N 1
ATOM 694 C CA . THR A 1 97 ? 14.867 11.776 -7.737 1.00 94.50 97 THR A CA 1
ATOM 695 C C . THR A 1 97 ? 14.168 12.625 -6.675 1.00 94.50 97 THR A C 1
ATOM 697 O O . THR A 1 97 ? 14.692 12.803 -5.576 1.00 94.50 97 THR A O 1
ATOM 700 N N . TYR A 1 98 ? 12.977 13.144 -6.979 1.00 94.31 98 TYR A N 1
ATOM 701 C CA . TYR A 1 98 ? 12.303 14.152 -6.146 1.00 94.31 98 TYR A CA 1
ATOM 702 C C . TYR A 1 98 ? 10.969 13.674 -5.554 1.00 94.31 98 TYR A C 1
ATOM 704 O O . TYR A 1 98 ? 10.332 14.388 -4.774 1.00 94.31 98 TYR A O 1
ATOM 712 N N . GLY A 1 99 ? 10.517 12.473 -5.921 1.00 93.25 99 GLY A N 1
ATOM 713 C CA . GLY A 1 99 ? 9.185 11.977 -5.589 1.00 93.25 99 GLY A CA 1
ATOM 714 C C . GLY A 1 99 ? 8.068 12.774 -6.270 1.00 93.25 99 GLY A C 1
ATOM 715 O O . GLY A 1 99 ? 8.298 13.608 -7.146 1.00 93.25 99 GLY A O 1
ATOM 716 N N . THR A 1 100 ? 6.824 12.554 -5.832 1.00 93.44 100 THR A N 1
ATOM 717 C CA . THR A 1 100 ? 5.642 13.278 -6.345 1.00 93.44 100 THR A CA 1
ATOM 718 C C . THR A 1 100 ? 5.760 14.798 -6.180 1.00 93.44 100 THR A C 1
ATOM 720 O O . THR A 1 100 ? 5.147 15.545 -6.935 1.00 93.44 100 THR A O 1
ATOM 723 N N . ASN A 1 101 ? 6.576 15.261 -5.226 1.00 93.81 101 ASN A N 1
ATOM 724 C CA . ASN A 1 101 ? 6.786 16.680 -4.952 1.00 93.81 101 ASN A CA 1
ATOM 725 C C . ASN A 1 101 ? 7.472 17.434 -6.103 1.00 93.81 101 ASN A C 1
ATOM 727 O O . ASN A 1 101 ? 7.440 18.661 -6.107 1.00 93.81 101 ASN A O 1
ATOM 731 N N . VAL A 1 102 ? 8.046 16.734 -7.095 1.00 92.31 102 VAL A N 1
ATOM 732 C CA . VAL A 1 102 ? 8.561 17.373 -8.318 1.00 92.31 102 VAL A CA 1
ATOM 733 C C . VAL A 1 102 ? 7.519 18.303 -8.943 1.00 92.31 102 VAL A C 1
ATOM 735 O O . VAL A 1 102 ? 7.862 19.412 -9.329 1.00 92.31 102 VAL A O 1
ATOM 738 N N . LEU A 1 103 ? 6.241 17.903 -8.920 1.00 89.38 103 LEU A N 1
ATOM 739 C CA . LEU A 1 103 ? 5.107 18.613 -9.522 1.00 89.38 103 LEU A CA 1
ATOM 740 C C . LEU A 1 103 ? 4.782 19.971 -8.879 1.00 89.38 103 LEU A C 1
ATOM 742 O O . LEU A 1 103 ? 3.911 20.670 -9.377 1.00 89.38 103 LEU A O 1
ATOM 746 N N . VAL A 1 104 ? 5.430 20.342 -7.772 1.00 92.00 104 VAL A N 1
ATOM 747 C CA . VAL A 1 104 ? 5.273 21.681 -7.180 1.00 92.00 104 VAL A CA 1
ATOM 748 C C . VAL A 1 104 ? 6.040 22.741 -7.978 1.00 92.00 104 VAL A C 1
ATOM 750 O O . VAL A 1 104 ? 5.624 23.895 -8.005 1.00 92.00 104 VAL A O 1
ATOM 753 N N . ASN A 1 105 ? 7.147 22.354 -8.621 1.00 79.88 105 ASN A N 1
ATOM 754 C CA . ASN A 1 105 ? 8.072 23.268 -9.298 1.00 79.88 105 ASN A CA 1
ATOM 755 C C . ASN A 1 105 ? 8.053 23.142 -10.833 1.00 79.88 105 ASN A C 1
ATOM 757 O O . ASN A 1 105 ? 8.878 23.781 -11.487 1.00 79.88 105 ASN A O 1
ATOM 761 N N . VAL A 1 106 ? 7.184 22.288 -11.389 1.00 65.12 106 VAL A N 1
ATOM 762 C CA . VAL A 1 106 ? 6.972 22.147 -12.844 1.00 65.12 106 VAL A CA 1
ATOM 763 C C . VAL A 1 106 ? 5.783 22.988 -13.278 1.00 65.12 106 VAL A C 1
ATOM 765 O O . VAL A 1 106 ? 4.800 23.034 -12.507 1.00 65.12 106 VAL A O 1
#

Radius of gyration: 18.7 Å; Cα contacts (8 Å, |Δi|>4): 142; chains: 1; bounding box: 32×44×42 Å

Foldseek 3Di:
DCVVVVAQWKKWFWDVCLLVLPQQTWIWIQHSVRDIDIPGGRSVSVVCNVVVHGMDTHDCVPPDDDDDPDPVVVVVVVVVVVVVQCPDCCRNPVCVVPNPCSVVVD

Mean predicted aligned error: 4.28 Å